Protein AF-A7S4G3-F1 (afdb_monomer)

Structure (mmCIF, N/CA/C/O backbone):
data_AF-A7S4G3-F1
#
_entry.id   AF-A7S4G3-F1
#
loop_
_atom_site.group_PDB
_atom_site.id
_atom_site.type_symbol
_atom_site.label_atom_id
_atom_site.label_alt_id
_atom_site.label_comp_id
_atom_site.label_asym_id
_atom_site.label_entity_id
_atom_site.label_seq_id
_atom_site.pdbx_PDB_ins_code
_atom_site.Cartn_x
_atom_site.Cartn_y
_atom_site.Cartn_z
_atom_site.occupancy
_atom_site.B_iso_or_equiv
_atom_site.auth_seq_id
_atom_site.auth_comp_id
_atom_site.auth_asym_id
_atom_site.auth_atom_id
_atom_site.pdbx_PDB_model_num
ATOM 1 N N . MET A 1 1 ? 9.347 -7.698 7.190 1.00 51.81 1 MET A N 1
ATOM 2 C CA . MET A 1 1 ? 9.574 -8.227 5.817 1.00 51.81 1 MET A CA 1
ATOM 3 C C . MET A 1 1 ? 10.212 -7.117 4.988 1.00 51.81 1 MET A C 1
ATOM 5 O O . MET A 1 1 ? 9.693 -6.012 5.041 1.00 51.81 1 MET A O 1
ATOM 9 N N . PHE A 1 2 ? 11.334 -7.362 4.300 1.00 53.75 2 PHE A N 1
ATOM 10 C CA . PHE A 1 2 ? 11.984 -6.363 3.435 1.00 53.75 2 PHE A CA 1
ATOM 11 C C . PHE A 1 2 ? 11.801 -6.784 1.977 1.00 53.75 2 PHE A C 1
ATOM 13 O O . PHE A 1 2 ? 12.308 -7.835 1.584 1.00 53.75 2 PHE A O 1
ATOM 20 N N . VAL A 1 3 ? 11.064 -5.993 1.199 1.00 59.41 3 VAL A N 1
ATOM 21 C CA . VAL A 1 3 ? 10.953 -6.161 -0.256 1.00 59.41 3 VAL A CA 1
ATOM 22 C C . VAL A 1 3 ? 11.689 -4.989 -0.897 1.00 59.41 3 VAL A C 1
ATOM 24 O O . VAL A 1 3 ? 11.323 -3.836 -0.680 1.00 59.41 3 VAL A O 1
ATOM 27 N N . THR A 1 4 ? 12.754 -5.281 -1.641 1.00 54.59 4 THR A N 1
ATOM 28 C CA . THR A 1 4 ? 13.543 -4.278 -2.369 1.00 54.59 4 THR A CA 1
ATOM 29 C C . THR A 1 4 ? 13.331 -4.464 -3.871 1.00 54.59 4 THR A C 1
ATOM 31 O O . THR A 1 4 ? 13.787 -5.473 -4.413 1.00 54.59 4 THR A O 1
ATOM 34 N N . GLY A 1 5 ? 12.679 -3.505 -4.530 1.00 61.19 5 GLY A N 1
ATOM 35 C CA . GLY A 1 5 ? 12.427 -3.483 -5.977 1.00 61.19 5 GLY A CA 1
ATOM 36 C C . GLY A 1 5 ? 10.950 -3.602 -6.369 1.00 61.19 5 GLY A C 1
ATOM 37 O O . GLY A 1 5 ? 10.086 -3.750 -5.504 1.00 61.19 5 GLY A O 1
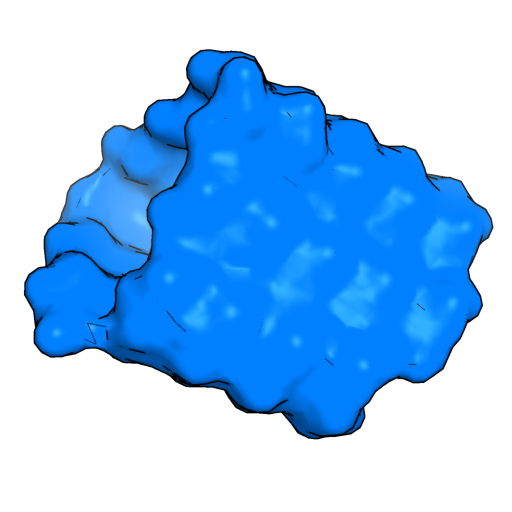ATOM 38 N N . GLU A 1 6 ? 10.700 -3.548 -7.686 1.00 73.50 6 GLU A N 1
ATOM 39 C CA . GLU A 1 6 ? 9.358 -3.523 -8.285 1.00 73.50 6 GLU A CA 1
ATOM 40 C C . GLU A 1 6 ? 8.482 -4.689 -7.802 1.00 73.50 6 GLU A C 1
ATOM 42 O O . GLU A 1 6 ? 8.817 -5.862 -8.001 1.00 73.50 6 GLU A O 1
ATOM 47 N N . CYS A 1 7 ? 7.351 -4.373 -7.170 1.00 76.12 7 CYS A N 1
ATOM 48 C CA . CYS A 1 7 ? 6.439 -5.358 -6.603 1.00 76.12 7 CYS A CA 1
ATOM 49 C C . CYS A 1 7 ? 5.017 -5.214 -7.172 1.00 76.12 7 CYS A C 1
ATOM 51 O O . 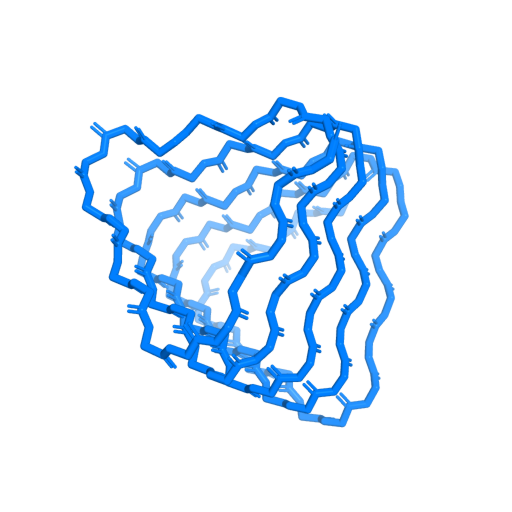CYS A 1 7 ? 4.503 -4.111 -7.333 1.00 76.12 7 CYS A O 1
ATOM 53 N N . SER A 1 8 ? 4.359 -6.334 -7.492 1.00 81.88 8 SER A N 1
ATOM 54 C CA . SER A 1 8 ? 2.955 -6.352 -7.933 1.00 81.88 8 SER A CA 1
ATOM 55 C C . SER A 1 8 ? 2.169 -7.432 -7.200 1.00 81.88 8 SER A C 1
ATOM 57 O O . SER A 1 8 ? 2.504 -8.614 -7.279 1.00 81.88 8 SER A O 1
ATOM 59 N N . LEU A 1 9 ? 1.115 -7.018 -6.499 1.00 79.25 9 LEU A N 1
ATOM 60 C CA . LEU A 1 9 ? 0.184 -7.882 -5.773 1.00 79.25 9 LEU A CA 1
ATOM 61 C C . LEU A 1 9 ? -1.217 -7.747 -6.387 1.00 79.25 9 LEU A C 1
ATOM 63 O O . LEU A 1 9 ? -1.710 -6.640 -6.611 1.00 79.25 9 LEU A O 1
ATOM 67 N N . THR A 1 10 ? -1.849 -8.886 -6.674 1.00 82.69 10 THR A N 1
ATOM 68 C CA . THR A 1 10 ? -3.199 -8.987 -7.254 1.00 82.69 10 THR A CA 1
ATOM 69 C C . THR A 1 10 ? -4.072 -9.880 -6.378 1.00 82.69 10 THR A C 1
ATOM 71 O O . THR A 1 10 ? -3.680 -11.004 -6.066 1.00 82.69 10 THR A O 1
ATOM 74 N N . GLY A 1 11 ? -5.263 -9.400 -6.020 1.00 84.12 11 GLY A N 1
ATOM 75 C CA . GLY A 1 11 ? -6.216 -10.119 -5.168 1.00 84.12 11 GLY A CA 1
ATOM 76 C C . GLY A 1 11 ? -6.178 -9.644 -3.716 1.00 84.12 11 GLY A C 1
ATOM 77 O O . GLY A 1 11 ? -5.892 -8.480 -3.457 1.00 84.12 11 GLY A O 1
ATOM 78 N N . GLU A 1 12 ? -6.494 -10.542 -2.785 1.00 84.88 12 GLU A N 1
ATOM 79 C CA . GLU A 1 12 ? -6.454 -10.268 -1.346 1.00 84.88 12 GLU A CA 1
ATOM 80 C C . GLU A 1 12 ? -5.023 -10.380 -0.806 1.00 84.88 12 GLU A C 1
ATOM 82 O O . GLU A 1 12 ? -4.341 -11.388 -1.016 1.00 84.88 12 GLU A O 1
ATOM 87 N N . CYS A 1 13 ? -4.560 -9.369 -0.072 1.00 80.19 13 CYS A N 1
ATOM 88 C CA . CYS A 1 13 ? -3.295 -9.446 0.656 1.00 80.19 13 CYS A CA 1
ATOM 89 C C . CYS A 1 13 ? -3.393 -8.861 2.069 1.00 80.19 13 CYS A C 1
ATOM 91 O O . CYS A 1 13 ? -4.131 -7.912 2.340 1.00 80.19 13 CYS A O 1
ATOM 93 N N . SER A 1 14 ? -2.624 -9.437 2.993 1.00 79.50 14 SER A N 1
ATOM 94 C CA . SER A 1 14 ? -2.540 -8.967 4.376 1.00 79.50 14 SER A CA 1
ATOM 95 C C . SER A 1 14 ? -1.090 -8.951 4.840 1.00 79.50 14 SER A C 1
ATOM 97 O O . SER A 1 14 ? -0.380 -9.950 4.727 1.00 79.50 14 SER A O 1
ATOM 99 N N . LEU A 1 15 ? -0.660 -7.804 5.357 1.00 73.94 15 LEU A N 1
ATOM 100 C CA . LEU A 1 15 ? 0.669 -7.563 5.909 1.00 73.94 15 LEU A CA 1
ATOM 101 C C . LEU A 1 15 ? 0.516 -7.174 7.387 1.00 73.94 15 LEU A C 1
ATOM 103 O O . LEU A 1 15 ? -0.215 -6.244 7.732 1.00 73.94 15 LEU A O 1
ATOM 107 N N . THR A 1 16 ? 1.192 -7.921 8.258 1.00 77.62 16 THR A N 1
ATOM 108 C CA . THR A 1 16 ? 1.166 -7.756 9.721 1.00 77.62 16 THR A CA 1
ATOM 109 C C . THR A 1 16 ? 2.582 -7.610 10.259 1.00 77.62 16 THR A C 1
ATOM 111 O O . THR A 1 16 ? 3.476 -8.349 9.828 1.00 77.62 16 THR A O 1
ATOM 114 N N . GLY A 1 17 ? 2.772 -6.728 11.238 1.00 74.62 17 GLY A N 1
ATOM 115 C CA . GLY A 1 17 ? 4.089 -6.420 11.791 1.00 74.62 17 GLY A CA 1
ATOM 116 C C . GLY A 1 17 ? 4.845 -5.380 10.970 1.00 74.62 17 GLY A C 1
ATOM 117 O O . GLY A 1 17 ? 4.334 -4.844 9.988 1.00 74.62 17 GLY A O 1
ATOM 118 N N . ASP A 1 18 ? 6.105 -5.139 11.340 1.00 79.00 18 ASP A N 1
ATOM 119 C CA . ASP A 1 18 ? 6.971 -4.184 10.645 1.00 79.00 18 ASP A CA 1
ATOM 120 C C . ASP A 1 18 ? 7.211 -4.587 9.173 1.00 79.00 18 ASP A C 1
ATOM 122 O O . ASP A 1 18 ? 7.954 -5.535 8.846 1.00 79.00 18 ASP A O 1
ATOM 126 N N . CYS A 1 19 ? 6.598 -3.832 8.261 1.00 75.19 19 CYS A N 1
ATOM 127 C CA . CYS A 1 19 ? 6.710 -4.024 6.818 1.00 75.19 19 CYS A CA 1
ATOM 128 C C . CYS A 1 19 ? 7.373 -2.817 6.153 1.00 75.19 19 CYS A C 1
ATOM 130 O O . CYS A 1 19 ? 6.984 -1.670 6.374 1.00 75.19 19 CYS A O 1
ATOM 132 N N . SER A 1 20 ? 8.373 -3.078 5.307 1.00 76.69 20 SER A N 1
ATOM 133 C CA . SER A 1 20 ? 9.027 -2.042 4.510 1.00 76.69 20 SER A CA 1
ATOM 134 C C . SER A 1 20 ? 9.073 -2.443 3.038 1.00 76.69 20 SER A C 1
ATOM 136 O O . SER A 1 20 ? 9.634 -3.486 2.686 1.00 76.69 20 SER A O 1
ATOM 138 N N . LEU A 1 21 ? 8.467 -1.603 2.199 1.00 75.94 21 LEU A N 1
ATOM 139 C CA . LEU 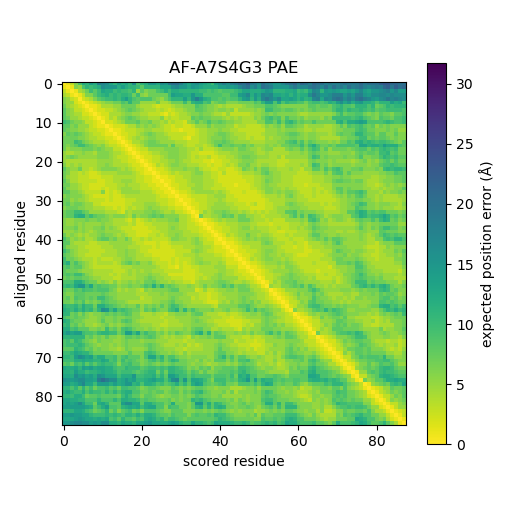A 1 21 ? 8.462 -1.707 0.741 1.00 75.94 21 LEU A CA 1
ATOM 140 C C . LEU A 1 21 ? 9.294 -0.553 0.183 1.00 75.94 21 LEU A C 1
ATOM 142 O O . LEU A 1 21 ? 9.062 0.609 0.527 1.00 75.94 21 LEU A O 1
ATOM 146 N N . THR A 1 22 ? 10.304 -0.883 -0.622 1.00 80.56 22 THR A N 1
ATOM 147 C CA . THR A 1 22 ? 11.220 0.097 -1.219 1.00 80.56 22 THR A CA 1
ATOM 148 C C . THR A 1 22 ? 11.272 -0.082 -2.733 1.00 80.56 22 THR A C 1
ATOM 150 O O . THR A 1 22 ? 11.600 -1.174 -3.199 1.00 80.56 22 THR A O 1
ATOM 153 N N . GLY A 1 23 ? 11.018 0.988 -3.485 1.00 78.56 23 GLY A N 1
ATOM 154 C CA . GLY A 1 23 ? 10.889 0.969 -4.945 1.00 78.56 23 GLY A CA 1
ATOM 155 C C . GLY A 1 23 ? 9.429 1.046 -5.391 1.00 78.56 23 GLY A C 1
ATOM 156 O O . GLY A 1 23 ? 8.558 1.381 -4.587 1.00 78.56 23 GLY A O 1
ATOM 157 N N . ASP A 1 24 ? 9.178 0.736 -6.661 1.00 83.12 24 ASP A N 1
ATOM 158 C CA . ASP A 1 24 ? 7.846 0.897 -7.244 1.00 83.12 24 ASP A CA 1
ATOM 159 C C . ASP A 1 24 ? 6.935 -0.273 -6.862 1.00 83.12 24 ASP A C 1
ATOM 161 O O . ASP A 1 24 ? 7.280 -1.442 -7.037 1.00 83.12 24 ASP A O 1
ATOM 165 N N . CYS A 1 25 ? 5.756 0.011 -6.320 1.00 79.44 25 CYS A N 1
ATOM 166 C CA . CYS A 1 25 ? 4.844 -1.030 -5.859 1.00 79.44 25 CYS A CA 1
ATOM 167 C C . CYS A 1 25 ? 3.410 -0.781 -6.309 1.00 79.44 25 CYS A C 1
ATOM 169 O O . CYS A 1 25 ? 2.852 0.299 -6.119 1.00 79.44 25 CYS A O 1
ATOM 171 N N . LEU A 1 26 ? 2.790 -1.826 -6.857 1.00 83.31 26 LEU A N 1
ATOM 172 C CA . LEU A 1 26 ? 1.397 -1.832 -7.281 1.00 83.31 26 LEU A CA 1
ATOM 173 C C . LEU A 1 26 ? 0.609 -2.885 -6.491 1.00 83.31 2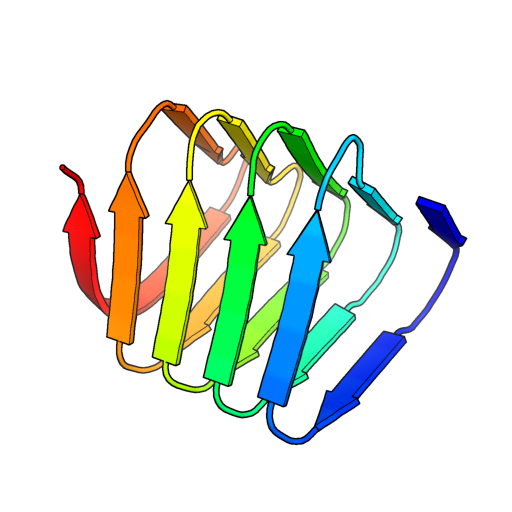6 LEU A C 1
ATOM 175 O O . LEU A 1 26 ? 0.889 -4.083 -6.567 1.00 83.31 26 LEU A O 1
ATOM 179 N N . LEU A 1 27 ? -0.411 -2.440 -5.763 1.00 80.12 27 LEU A N 1
ATOM 180 C CA . LEU A 1 27 ? -1.399 -3.297 -5.113 1.00 80.12 27 LEU A CA 1
ATOM 181 C C . LEU A 1 27 ? -2.753 -3.127 -5.796 1.00 80.12 27 LEU A C 1
ATOM 183 O O . LEU A 1 27 ? -3.244 -2.012 -5.966 1.00 80.12 27 LEU A O 1
ATOM 187 N N . THR A 1 28 ? -3.361 -4.245 -6.185 1.00 85.00 2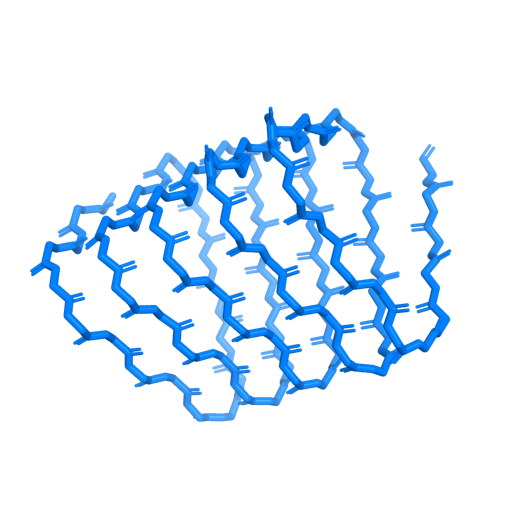8 THR A N 1
ATOM 188 C CA . THR A 1 28 ? -4.672 -4.268 -6.840 1.00 85.00 28 THR A CA 1
ATOM 189 C C . THR A 1 28 ? -5.590 -5.287 -6.176 1.00 85.00 28 THR A C 1
ATOM 191 O O . THR A 1 28 ? -5.232 -6.459 -6.064 1.00 85.00 28 THR A O 1
ATOM 194 N N . GLY A 1 29 ? -6.785 -4.855 -5.777 1.00 83.12 29 GLY A N 1
ATOM 195 C CA . GLY A 1 29 ? -7.743 -5.681 -5.038 1.00 83.12 29 GLY A CA 1
ATOM 196 C C . GLY A 1 29 ? -7.914 -5.220 -3.595 1.00 83.12 29 GLY A C 1
ATOM 197 O O . GLY A 1 29 ? -7.816 -4.027 -3.316 1.00 83.12 29 GLY A O 1
ATOM 198 N N . GLU A 1 30 ? -8.205 -6.164 -2.706 1.00 85.69 30 GLU A N 1
ATOM 199 C CA . GLU A 1 30 ? -8.384 -5.912 -1.277 1.00 85.69 30 GLU A CA 1
ATOM 200 C C . GLU A 1 30 ? -7.041 -6.051 -0.553 1.00 85.69 30 GLU A C 1
ATOM 202 O O . GLU A 1 30 ? -6.346 -7.064 -0.668 1.00 85.69 30 GLU A O 1
ATOM 207 N N . CYS A 1 31 ? -6.637 -5.036 0.204 1.00 80.50 31 CYS A N 1
ATOM 208 C CA . CYS A 1 31 ? -5.385 -5.087 0.952 1.00 80.50 31 CYS A CA 1
ATOM 209 C C . CYS A 1 31 ? -5.523 -4.542 2.370 1.00 80.50 31 CYS A C 1
ATOM 211 O O . CYS A 1 31 ? -6.214 -3.559 2.621 1.00 80.50 31 CYS A O 1
ATOM 213 N N . SER A 1 32 ? -4.854 -5.200 3.314 1.00 81.81 32 SER A N 1
ATOM 214 C CA . SER A 1 32 ? -4.830 -4.795 4.720 1.00 81.81 32 SER A CA 1
ATOM 215 C C . SER A 1 32 ? -3.398 -4.728 5.243 1.00 81.81 32 SER A C 1
ATOM 217 O O . SER A 1 32 ? -2.642 -5.696 5.149 1.00 81.81 32 SER A O 1
ATOM 219 N N . LEU A 1 33 ? -3.033 -3.577 5.798 1.00 78.12 33 LEU A N 1
ATOM 220 C CA . LEU A 1 33 ? -1.742 -3.278 6.412 1.00 78.12 33 LEU A CA 1
ATOM 221 C C . LEU A 1 33 ? -1.990 -2.937 7.886 1.00 78.12 33 LEU A C 1
ATOM 223 O O . LEU A 1 33 ? -2.767 -2.033 8.201 1.00 78.12 33 LEU A O 1
ATOM 227 N N . THR A 1 34 ? -1.346 -3.678 8.785 1.00 76.88 34 THR A N 1
ATOM 228 C CA . THR A 1 34 ? -1.590 -3.601 10.235 1.00 76.88 34 THR A CA 1
ATOM 229 C C . THR A 1 34 ? -0.282 -3.357 10.977 1.00 76.88 34 THR A C 1
ATOM 231 O O . THR A 1 34 ? 0.702 -4.040 10.693 1.00 76.88 34 THR A O 1
ATOM 234 N N . GLU A 1 35 ? -0.307 -2.445 11.950 1.00 80.12 35 GLU A N 1
ATOM 235 C CA . GLU A 1 35 ? 0.832 -1.973 12.753 1.00 80.12 35 GLU A CA 1
ATOM 236 C C . GLU A 1 35 ? 1.702 -0.934 12.025 1.00 80.12 35 GLU A C 1
ATOM 238 O O . GLU A 1 35 ? 1.240 0.160 11.706 1.00 80.12 35 GLU A O 1
ATOM 243 N N . LYS A 1 36 ? 2.977 -1.239 11.769 1.00 78.75 36 LYS A N 1
ATOM 244 C CA . LYS A 1 36 ? 3.947 -0.286 11.220 1.00 78.75 36 LYS A CA 1
ATOM 245 C C . LYS A 1 36 ? 4.302 -0.646 9.789 1.00 78.75 36 LYS A C 1
ATOM 247 O O . LYS A 1 36 ? 4.975 -1.643 9.521 1.00 78.75 36 LYS A O 1
ATOM 252 N N . CYS A 1 37 ? 3.899 0.209 8.859 1.00 76.44 37 CYS A N 1
ATOM 253 C CA . CYS A 1 37 ? 4.214 0.056 7.446 1.00 76.44 37 CYS A CA 1
ATOM 254 C C . CYS A 1 37 ? 4.955 1.285 6.916 1.00 76.44 37 CYS A C 1
ATOM 256 O O . CYS A 1 37 ? 4.582 2.430 7.155 1.00 76.44 37 CYS A O 1
ATOM 258 N N . SER A 1 38 ? 6.041 1.055 6.184 1.00 77.31 38 SER A N 1
ATOM 259 C CA . SER A 1 38 ? 6.787 2.112 5.500 1.00 77.31 38 SER A CA 1
ATOM 260 C C . SER A 1 38 ? 6.886 1.800 4.017 1.00 77.31 38 SER A C 1
ATOM 262 O O . SER A 1 38 ? 7.514 0.816 3.623 1.00 77.31 38 SER A O 1
ATOM 264 N N . LEU A 1 39 ? 6.292 2.663 3.201 1.00 76.50 39 LEU A N 1
ATOM 265 C CA . LEU A 1 39 ? 6.376 2.629 1.750 1.00 76.50 39 LEU A CA 1
ATOM 266 C C . LEU A 1 39 ? 7.276 3.780 1.277 1.00 76.50 39 LEU A C 1
ATOM 268 O O . LEU A 1 39 ? 7.080 4.953 1.614 1.00 76.50 39 LEU A O 1
ATOM 272 N N . THR A 1 40 ? 8.323 3.433 0.536 1.00 77.94 40 THR A N 1
ATOM 273 C CA . THR A 1 40 ? 9.337 4.373 0.043 1.00 77.94 40 THR A CA 1
ATOM 274 C C . THR A 1 40 ? 9.525 4.171 -1.457 1.00 77.94 40 THR A C 1
ATOM 276 O O . THR A 1 40 ? 10.031 3.128 -1.858 1.00 77.94 40 THR A O 1
ATOM 279 N N . GLY A 1 41 ? 9.154 5.163 -2.266 1.00 76.25 41 GLY A N 1
ATOM 280 C CA . GLY A 1 41 ? 9.130 5.075 -3.733 1.00 76.25 41 GLY A CA 1
ATOM 281 C C . GLY A 1 41 ? 7.732 5.349 -4.289 1.00 76.25 41 GLY A C 1
ATOM 282 O O . GLY A 1 41 ? 6.868 5.838 -3.551 1.00 76.25 41 GLY A O 1
ATOM 283 N N . GLU A 1 42 ? 7.510 5.036 -5.566 1.00 81.69 42 GLU A N 1
ATOM 284 C CA . GLU A 1 42 ? 6.213 5.200 -6.227 1.00 81.69 42 GLU A CA 1
ATOM 285 C C . GLU A 1 42 ? 5.268 4.048 -5.857 1.00 81.69 42 GLU A C 1
ATOM 287 O O . GLU A 1 42 ? 5.530 2.873 -6.105 1.00 81.69 42 GLU A O 1
ATOM 292 N N . CYS A 1 43 ? 4.139 4.369 -5.236 1.00 78.19 43 CYS A N 1
ATOM 293 C CA . CYS A 1 43 ? 3.196 3.379 -4.728 1.00 78.19 43 CYS A CA 1
ATOM 294 C C . CYS A 1 43 ? 1.815 3.616 -5.336 1.00 78.19 43 CYS A C 1
ATOM 296 O O . CYS A 1 43 ? 1.256 4.703 -5.216 1.00 78.19 43 CYS A O 1
ATOM 298 N N . SER A 1 44 ? 1.217 2.596 -5.940 1.00 80.31 44 SER A N 1
ATOM 299 C CA . SER A 1 44 ? -0.155 2.651 -6.444 1.00 80.31 44 SER A CA 1
ATOM 300 C C . SER A 1 44 ? -1.005 1.570 -5.787 1.00 80.31 44 SER A C 1
ATOM 302 O O . SER A 1 44 ? -0.703 0.385 -5.879 1.00 80.31 44 SER A O 1
ATOM 304 N N . LEU A 1 45 ? -2.088 1.974 -5.133 1.00 78.44 45 LEU A N 1
ATOM 305 C CA . LEU A 1 45 ? -3.095 1.099 -4.544 1.00 78.44 45 LEU A CA 1
ATOM 306 C C . LEU A 1 45 ? -4.420 1.311 -5.279 1.00 78.44 45 LEU A C 1
ATOM 308 O O . LEU A 1 45 ? -4.946 2.422 -5.330 1.00 78.44 45 LEU A O 1
ATOM 312 N N . THR A 1 46 ? -4.955 0.250 -5.876 1.00 82.69 46 THR A N 1
ATOM 313 C CA . THR A 1 46 ? -6.220 0.280 -6.621 1.00 82.69 46 THR A CA 1
ATOM 314 C C . THR A 1 46 ? -7.175 -0.768 -6.069 1.00 82.69 46 THR A C 1
ATOM 316 O O . THR A 1 46 ? -6.953 -1.964 -6.250 1.00 82.69 46 THR A O 1
ATOM 319 N N . GLY A 1 47 ? -8.271 -0.337 -5.451 1.00 81.00 47 GLY A N 1
ATOM 320 C CA . GLY A 1 47 ? -9.224 -1.235 -4.801 1.00 81.00 47 GLY A CA 1
ATOM 321 C C . GLY A 1 47 ? -9.555 -0.785 -3.388 1.00 81.00 47 GLY A C 1
ATOM 322 O O . GLY A 1 47 ? -9.476 0.405 -3.087 1.00 81.00 47 GLY A O 1
ATOM 323 N N . GLU A 1 48 ? -9.958 -1.738 -2.557 1.00 83.19 48 GLU A N 1
ATOM 324 C CA . GLU A 1 48 ? -10.247 -1.498 -1.147 1.00 83.19 48 GLU A CA 1
ATOM 325 C C . GLU A 1 48 ? -8.963 -1.698 -0.342 1.00 83.19 48 GLU A C 1
ATOM 327 O O . GLU A 1 48 ? -8.299 -2.734 -0.429 1.00 83.19 48 GLU A O 1
ATOM 332 N N . CYS A 1 49 ? -8.577 -0.696 0.438 1.00 78.06 49 CYS A N 1
ATOM 333 C CA . CYS A 1 49 ? -7.388 -0.780 1.272 1.00 78.06 49 CYS A CA 1
ATOM 334 C C . CYS A 1 49 ? -7.659 -0.304 2.695 1.00 78.06 49 CYS A C 1
ATOM 336 O O . CYS A 1 49 ? -8.319 0.709 2.921 1.00 78.06 49 CYS A O 1
ATOM 338 N N . SER A 1 50 ? -7.135 -1.049 3.663 1.00 79.81 50 SER A N 1
ATOM 339 C CA . SER A 1 50 ? -7.214 -0.720 5.084 1.00 79.81 50 SER A CA 1
ATOM 340 C C . SER A 1 50 ? -5.813 -0.616 5.673 1.00 79.81 50 SER A C 1
ATOM 342 O O . SER A 1 50 ? -5.003 -1.533 5.553 1.00 79.81 50 SER A O 1
ATOM 344 N N . LEU A 1 51 ? -5.527 0.513 6.309 1.00 76.69 51 LEU A N 1
ATOM 345 C CA . LEU A 1 51 ? -4.256 0.839 6.948 1.00 76.69 51 LEU A CA 1
ATOM 346 C C . LEU A 1 51 ? -4.524 1.146 8.421 1.00 76.69 51 LEU A C 1
ATOM 348 O O . LEU A 1 51 ? -5.339 2.017 8.725 1.00 76.69 51 LEU A O 1
ATOM 352 N N . THR A 1 52 ? -3.853 0.432 9.326 1.00 75.69 52 THR A N 1
ATOM 353 C CA . THR A 1 52 ? -4.100 0.514 10.776 1.00 75.69 52 THR A CA 1
ATOM 354 C C . THR A 1 52 ? -2.804 0.788 11.545 1.00 75.69 52 THR A C 1
ATOM 356 O O . THR A 1 52 ? -1.831 0.072 11.337 1.00 75.69 52 THR A O 1
ATOM 359 N N . GLU A 1 53 ? -2.841 1.753 12.470 1.00 77.69 53 GLU A N 1
ATOM 360 C CA . GLU A 1 53 ? -1.772 2.282 13.341 1.00 77.69 53 GLU A CA 1
ATOM 361 C C . GLU A 1 53 ? -0.821 3.317 12.728 1.00 77.69 53 GLU A C 1
ATOM 363 O O . GLU A 1 53 ? -1.038 4.509 12.930 1.00 77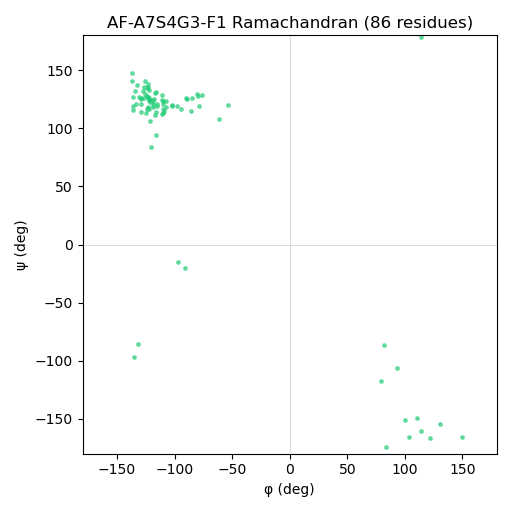.69 53 GLU A O 1
ATOM 368 N N . GLU A 1 54 ? 0.254 2.907 12.052 1.00 73.81 54 GLU A N 1
ATOM 369 C CA . GLU A 1 54 ? 1.300 3.822 11.581 1.00 73.81 54 GLU A CA 1
ATOM 370 C C . GLU A 1 54 ? 1.720 3.490 10.146 1.00 73.81 54 GLU A C 1
ATOM 372 O O . GLU A 1 54 ? 2.332 2.454 9.868 1.00 73.81 54 GLU A O 1
ATOM 377 N N . CYS A 1 55 ? 1.465 4.419 9.222 1.00 71.31 55 CYS A N 1
ATOM 378 C CA . CYS A 1 55 ? 1.947 4.322 7.851 1.00 71.31 55 CYS A CA 1
ATOM 379 C C . CYS A 1 55 ? 2.771 5.548 7.452 1.00 71.31 55 CYS A C 1
ATOM 381 O O . CYS A 1 55 ? 2.338 6.696 7.561 1.00 71.31 55 CYS A O 1
ATOM 383 N N . SER A 1 56 ? 3.971 5.301 6.933 1.00 72.69 56 SER A N 1
ATOM 384 C CA . SER A 1 56 ? 4.829 6.334 6.347 1.00 72.69 56 SER A CA 1
ATOM 385 C C . SER A 1 56 ? 4.925 6.150 4.837 1.00 72.69 56 SER A C 1
ATOM 387 O O . SER A 1 56 ? 5.333 5.087 4.372 1.00 72.69 56 SER A O 1
ATOM 389 N N . LEU A 1 57 ? 4.574 7.194 4.079 1.00 73.19 57 LEU A N 1
ATOM 390 C CA . LEU A 1 57 ? 4.631 7.225 2.612 1.00 73.19 57 LEU A CA 1
ATOM 391 C C . LEU A 1 57 ? 5.634 8.304 2.189 1.00 73.19 57 LEU A C 1
ATOM 393 O O . LEU A 1 57 ? 5.426 9.495 2.434 1.00 73.19 57 LEU A O 1
ATOM 397 N N . THR A 1 58 ? 6.767 7.893 1.618 1.00 65.56 58 THR A N 1
ATOM 398 C CA . THR A 1 58 ? 7.951 8.771 1.550 1.00 65.56 58 THR A CA 1
ATOM 399 C C . THR A 1 58 ? 8.114 9.519 0.221 1.00 65.56 58 THR A C 1
ATOM 401 O O . THR A 1 58 ? 8.839 10.510 0.196 1.00 65.56 58 THR A O 1
ATOM 404 N N . GLU A 1 59 ? 7.418 9.133 -0.852 1.00 73.75 59 GLU A N 1
ATOM 405 C CA . GLU A 1 59 ? 7.497 9.823 -2.152 1.00 73.75 59 GLU A CA 1
ATOM 406 C C . GLU A 1 59 ? 6.124 10.049 -2.793 1.00 73.75 59 GLU A C 1
ATOM 408 O O . GLU A 1 59 ? 5.458 11.027 -2.451 1.00 73.75 59 GLU A O 1
ATOM 413 N N . GLU A 1 60 ? 5.704 9.174 -3.700 1.00 73.00 60 GLU A N 1
ATOM 414 C CA . GLU A 1 60 ? 4.462 9.330 -4.449 1.00 73.00 60 GLU A CA 1
ATOM 415 C C . GLU A 1 60 ? 3.530 8.170 -4.132 1.00 73.00 60 GLU A C 1
ATOM 417 O O . GLU A 1 60 ? 3.900 7.003 -4.257 1.00 73.00 60 GLU A O 1
ATOM 422 N N . CYS A 1 61 ? 2.314 8.486 -3.697 1.00 72.88 61 CYS A N 1
ATOM 423 C CA . CYS A 1 61 ? 1.264 7.497 -3.511 1.00 72.88 61 CYS A CA 1
ATOM 424 C C . CYS A 1 61 ? 0.019 7.852 -4.306 1.00 72.88 61 CYS A C 1
ATOM 426 O O . CYS A 1 61 ? -0.453 8.983 -4.271 1.00 72.88 61 CYS A O 1
ATOM 428 N N . SER A 1 62 ? -0.546 6.867 -4.994 1.00 75.75 62 SER A N 1
ATOM 429 C CA . SER A 1 62 ? -1.850 6.968 -5.640 1.00 75.75 62 SER A CA 1
ATOM 430 C C . SER A 1 62 ? -2.790 5.933 -5.041 1.00 75.75 62 SER A C 1
ATOM 432 O O . SER A 1 62 ? -2.541 4.735 -5.135 1.00 75.75 62 SER A O 1
ATOM 434 N N . LEU A 1 63 ? -3.874 6.391 -4.425 1.00 75.19 63 LEU A N 1
ATOM 435 C CA . LEU A 1 63 ? -4.941 5.562 -3.870 1.00 75.19 63 LEU A CA 1
ATOM 436 C C . LEU A 1 63 ? -6.186 5.745 -4.735 1.00 75.19 63 LEU A C 1
ATOM 438 O O . LEU A 1 63 ? -6.675 6.864 -4.900 1.00 75.19 63 LEU A O 1
ATOM 442 N N . THR A 1 64 ? -6.693 4.655 -5.302 1.00 73.75 64 THR A N 1
ATOM 443 C CA . THR A 1 64 ? -7.851 4.671 -6.202 1.00 73.75 64 THR A CA 1
ATOM 444 C C . THR A 1 64 ? -8.949 3.773 -5.647 1.00 73.75 64 THR A C 1
ATOM 446 O O . THR A 1 64 ? -8.718 2.573 -5.496 1.00 73.75 64 THR A O 1
ATOM 449 N N . ARG A 1 65 ? -10.151 4.339 -5.454 1.00 79.75 65 ARG A N 1
ATOM 450 C CA . ARG A 1 65 ? -11.376 3.754 -4.861 1.00 79.75 65 ARG A CA 1
ATOM 451 C C . ARG A 1 65 ? -11.566 3.979 -3.368 1.00 79.75 65 ARG A C 1
ATOM 453 O O . ARG A 1 65 ? -11.983 5.069 -3.009 1.00 79.75 65 ARG A O 1
ATOM 460 N N . GLU A 1 66 ? -11.377 2.975 -2.529 1.00 79.00 66 GLU A N 1
ATOM 461 C CA . GLU A 1 66 ? -11.828 3.027 -1.141 1.00 79.00 66 GLU A CA 1
ATOM 462 C C . GLU A 1 66 ? -10.637 2.784 -0.225 1.00 79.00 66 GLU A C 1
ATOM 464 O O . GLU A 1 66 ? -9.985 1.740 -0.282 1.00 79.00 66 GLU A O 1
ATOM 469 N N . CYS A 1 67 ? -10.321 3.779 0.601 1.00 73.88 67 CYS A N 1
ATOM 470 C CA . CYS A 1 67 ? -9.297 3.652 1.624 1.00 73.88 67 CYS A CA 1
ATOM 471 C C . CYS A 1 67 ? -9.836 3.947 3.018 1.00 73.88 67 CYS A C 1
ATOM 473 O O . CYS A 1 67 ? -10.556 4.915 3.245 1.00 73.88 67 CYS A O 1
ATOM 475 N N . SER A 1 68 ? -9.466 3.105 3.975 1.00 76.38 68 SER A N 1
ATOM 476 C CA . SER A 1 68 ? -9.689 3.349 5.396 1.00 76.38 68 SER A CA 1
ATOM 477 C C . SER A 1 68 ? -8.338 3.468 6.081 1.00 76.38 68 SER A C 1
ATOM 479 O O . SER A 1 68 ? -7.560 2.516 6.123 1.00 76.38 68 SER A O 1
ATOM 481 N N . LEU A 1 69 ? -8.045 4.659 6.588 1.00 72.44 69 LEU A N 1
ATOM 482 C CA . LEU A 1 69 ? -6.844 4.960 7.355 1.00 72.44 69 LEU A CA 1
ATOM 483 C C . LEU A 1 69 ? -7.266 5.123 8.811 1.00 72.44 69 LEU A C 1
ATOM 485 O O . LEU A 1 69 ? -8.058 6.006 9.134 1.00 72.44 69 LEU A O 1
ATOM 489 N N . THR A 1 70 ? -6.739 4.267 9.679 1.00 70.25 70 THR A N 1
ATOM 490 C CA . THR A 1 70 ? -6.989 4.324 11.119 1.00 70.25 70 THR A CA 1
ATOM 491 C C . THR A 1 70 ? -5.652 4.486 11.824 1.00 70.25 70 THR A C 1
ATOM 493 O O . THR A 1 70 ? -4.870 3.540 11.856 1.00 70.25 70 THR A O 1
ATOM 496 N N . GLY A 1 71 ? -5.356 5.674 12.349 1.00 67.19 71 GLY A N 1
ATOM 497 C CA . GLY A 1 71 ? -4.051 5.995 12.945 1.00 67.19 71 GLY A CA 1
ATOM 498 C C . GLY A 1 71 ? -3.244 7.061 12.193 1.00 67.19 71 GLY A C 1
ATOM 499 O O . GLY A 1 71 ? -3.786 7.873 11.443 1.00 67.19 71 GLY A O 1
ATOM 500 N N . GLU A 1 72 ? -1.934 7.107 12.434 1.00 66.31 72 GLU A N 1
ATOM 501 C CA . GLU A 1 72 ? -1.053 8.140 11.893 1.00 66.31 72 GLU A CA 1
ATOM 502 C C . GLU A 1 72 ? -0.563 7.775 10.487 1.00 66.31 72 GLU A C 1
ATOM 504 O O . GLU A 1 72 ? 0.206 6.834 10.285 1.00 66.31 72 GLU A O 1
ATOM 509 N N . CYS A 1 73 ? -0.976 8.568 9.496 1.00 65.75 73 CYS A N 1
ATOM 510 C CA . CYS A 1 73 ? -0.457 8.492 8.136 1.00 65.75 73 CYS A CA 1
ATOM 511 C C . CYS A 1 73 ? 0.273 9.786 7.780 1.00 65.75 73 CYS A C 1
ATOM 513 O O . CYS A 1 73 ? -0.323 10.862 7.765 1.00 65.75 73 CYS A O 1
ATOM 515 N N . SER A 1 74 ? 1.566 9.680 7.470 1.00 66.31 74 SER A N 1
ATOM 516 C CA . SER A 1 74 ? 2.406 10.827 7.108 1.00 66.31 74 SER A CA 1
ATOM 517 C C . SER A 1 74 ? 2.911 10.711 5.664 1.00 66.31 74 SER A C 1
ATOM 519 O O . SER A 1 74 ? 3.946 10.073 5.437 1.00 66.31 74 SER A O 1
ATOM 521 N N . PRO A 1 75 ? 2.225 11.320 4.676 1.00 67.00 75 PRO A N 1
ATOM 522 C CA . PRO A 1 75 ? 2.778 11.497 3.338 1.00 67.00 75 PRO A CA 1
ATOM 523 C C . PRO A 1 75 ? 3.809 12.638 3.342 1.00 67.00 75 PRO A C 1
ATOM 525 O O . PRO A 1 75 ? 3.533 13.739 3.818 1.00 67.00 75 PRO A O 1
ATOM 528 N N . LYS A 1 76 ? 5.016 12.391 2.822 1.00 61.91 76 LYS A N 1
ATOM 529 C CA . LYS A 1 76 ? 6.112 13.385 2.806 1.00 61.91 76 LYS A CA 1
ATOM 530 C C . LYS A 1 76 ? 6.170 14.268 1.561 1.00 61.91 76 LYS A C 1
ATOM 532 O O . LYS A 1 76 ? 6.811 15.318 1.612 1.00 61.91 76 LYS A O 1
ATOM 537 N N . ARG A 1 77 ? 5.562 13.844 0.454 1.00 64.88 77 ARG A N 1
ATOM 538 C CA . ARG A 1 77 ? 5.583 14.569 -0.823 1.00 64.88 77 ARG A CA 1
ATOM 539 C C . ARG A 1 77 ? 4.187 14.688 -1.411 1.00 64.88 77 ARG A C 1
ATOM 541 O O . ARG A 1 77 ? 3.531 15.695 -1.168 1.00 64.88 77 ARG A O 1
ATOM 548 N N . GLU A 1 78 ? 3.734 13.678 -2.147 1.00 66.38 78 GLU A N 1
ATOM 549 C CA . GLU A 1 78 ? 2.516 13.764 -2.949 1.00 66.38 78 GLU A CA 1
ATOM 550 C C . GLU A 1 78 ? 1.694 12.491 -2.764 1.00 66.38 78 GLU A C 1
ATOM 552 O O . GLU A 1 78 ? 2.156 11.386 -3.037 1.00 66.38 78 GLU A O 1
ATOM 557 N N . CYS A 1 79 ? 0.470 12.645 -2.257 1.00 64.06 79 CYS A N 1
ATOM 558 C CA . CYS A 1 79 ? -0.493 11.554 -2.223 1.00 64.06 79 CYS A CA 1
ATOM 559 C C . CYS A 1 79 ? -1.748 11.973 -2.972 1.00 64.06 79 CYS A C 1
ATOM 561 O O . CYS A 1 79 ? -2.428 12.924 -2.577 1.00 64.06 79 CYS A O 1
ATOM 563 N N . LEU A 1 80 ? -2.042 11.270 -4.058 1.00 69.88 80 LEU A N 1
ATOM 564 C CA . LEU A 1 80 ? -3.253 11.451 -4.831 1.00 69.88 80 LEU A CA 1
ATOM 565 C C . LEU A 1 80 ? -4.297 10.447 -4.344 1.00 69.88 80 LEU A C 1
ATOM 567 O O . LEU A 1 80 ? -4.123 9.237 -4.474 1.00 69.88 80 LEU A O 1
ATOM 571 N N . LEU A 1 81 ? -5.400 10.948 -3.797 1.00 69.62 81 LEU A N 1
ATOM 572 C CA . LEU A 1 81 ? -6.573 10.136 -3.492 1.00 69.62 81 LEU A CA 1
ATOM 573 C C . LEU A 1 81 ? -7.633 10.370 -4.565 1.00 69.62 81 LEU A C 1
ATOM 575 O O . LEU A 1 81 ? -8.119 11.485 -4.746 1.00 69.62 81 LEU A O 1
ATOM 579 N N . THR A 1 82 ? -8.010 9.303 -5.257 1.00 67.44 82 THR A N 1
ATOM 580 C CA . THR A 1 82 ? -9.102 9.288 -6.232 1.00 67.44 82 THR A CA 1
ATOM 581 C C . THR A 1 82 ? -10.149 8.276 -5.790 1.00 67.44 82 THR A C 1
ATOM 583 O O . THR A 1 82 ? -10.156 7.119 -6.205 1.00 67.44 82 THR A O 1
ATOM 586 N N . GLY A 1 83 ? -11.031 8.720 -4.897 1.00 68.00 83 GLY A N 1
ATOM 587 C CA . GLY A 1 83 ? -12.103 7.905 -4.339 1.00 68.00 83 GLY A CA 1
ATOM 588 C C . GLY A 1 83 ? -12.474 8.321 -2.917 1.00 68.00 83 GLY A C 1
ATOM 589 O O . GLY A 1 83 ? -12.128 9.422 -2.483 1.00 68.00 83 GLY A O 1
ATOM 590 N N . GLU A 1 84 ? -13.211 7.470 -2.214 1.00 70.06 84 GLU A N 1
ATOM 591 C CA . GLU A 1 84 ? -13.621 7.719 -0.837 1.00 70.06 84 GLU A CA 1
ATOM 592 C C . GLU A 1 84 ? -12.507 7.284 0.110 1.00 70.06 84 GLU A C 1
ATOM 594 O O . GLU A 1 84 ? -12.033 6.150 0.063 1.00 70.06 84 GLU A O 1
ATOM 599 N N . CYS A 1 85 ? -12.075 8.198 0.977 1.00 64.50 85 CYS A N 1
ATOM 600 C CA . CYS A 1 85 ? -11.152 7.847 2.038 1.00 64.50 85 CYS A CA 1
ATOM 601 C C . CYS A 1 85 ? -11.664 8.328 3.376 1.00 64.50 85 CYS A C 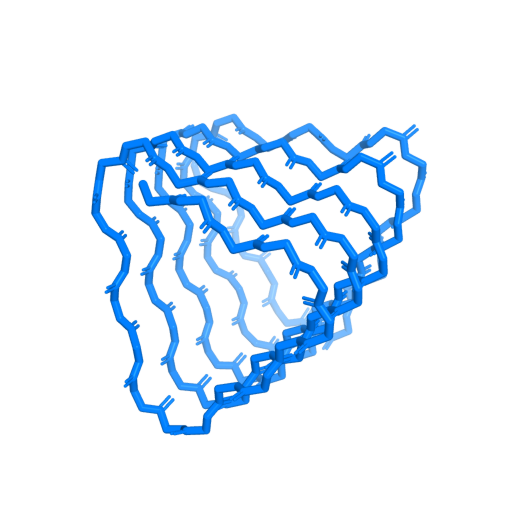1
ATOM 603 O O . CYS A 1 85 ? -11.959 9.513 3.552 1.00 64.50 85 CYS A O 1
ATOM 605 N N . SER A 1 86 ? -11.749 7.394 4.310 1.00 67.56 86 SER A N 1
ATOM 606 C CA . SER A 1 86 ? -12.110 7.677 5.688 1.00 67.56 86 SER A CA 1
ATOM 607 C C . SER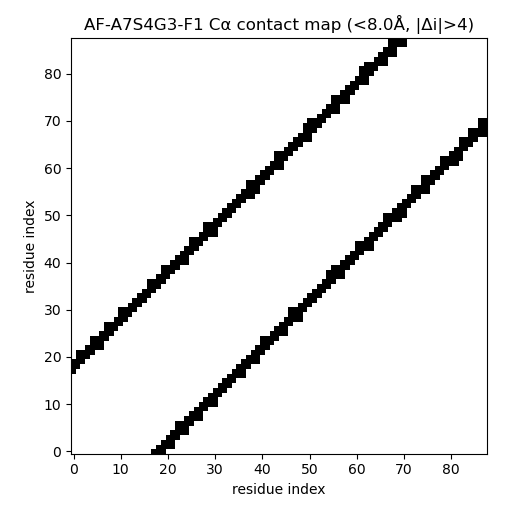 A 1 86 ? -10.841 7.671 6.523 1.00 67.56 86 SER A C 1
ATOM 609 O O . SER A 1 86 ? -10.137 6.664 6.583 1.00 67.56 86 SER A O 1
ATOM 611 N N . LEU A 1 87 ? -10.542 8.815 7.136 1.00 66.00 87 LEU A N 1
ATOM 612 C CA . LEU A 1 87 ? -9.539 8.916 8.188 1.00 66.00 87 LEU A CA 1
ATOM 613 C C . LEU A 1 87 ? -10.281 8.883 9.525 1.00 66.00 87 LEU A C 1
ATOM 615 O O . LEU A 1 87 ? -11.116 9.756 9.780 1.00 66.00 87 LEU A O 1
ATOM 619 N N . THR A 1 88 ? -9.988 7.878 10.343 1.00 62.88 88 THR A N 1
ATOM 620 C CA . THR A 1 88 ? -10.598 7.663 11.667 1.00 62.88 88 THR A CA 1
ATOM 621 C C . THR A 1 88 ? -9.529 7.592 12.741 1.00 62.88 88 THR A C 1
ATOM 623 O O . THR A 1 88 ? -9.781 8.161 13.824 1.00 62.88 88 THR A O 1
#

pLDDT: mean 74.29, std 7.34, range [51.81, 85.69]

Nearest PDB structures (foldseek):
  8x0z-assembly1_A  TM=3.969E-01  e=1.250E+00  Flavobacterium frigoris PS1
  8x1l-assembly1_A  TM=3.680E-01  e=1.818E+00  Flavobacterium frigoris PS1
  3jx8-assembly2_D  TM=2.400E-01  e=3.590E-01  Parabacteroides distasonis ATCC 8503
  3ljy-assembly2_B  TM=2.620E-01  e=3.393E+00  Parabacteroides distasonis ATCC 8503

Solvent-accessible surface area (backbone atoms only — not comparable to full-atom values): 4383 Å² total; per-residue (Å²): 89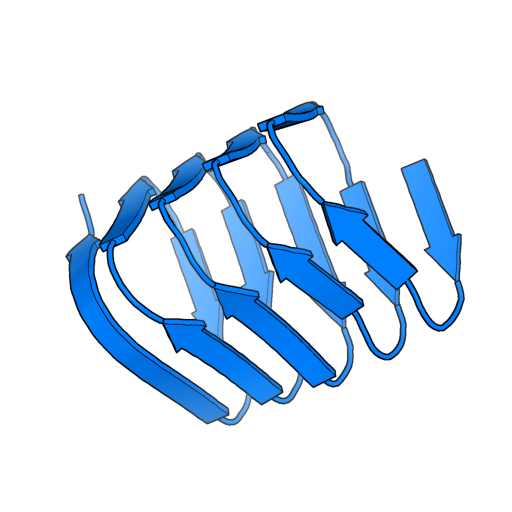,83,47,84,47,80,42,80,48,78,46,79,48,79,48,76,49,66,36,39,43,34,41,42,34,39,40,35,38,42,38,39,41,35,46,41,40,37,42,37,38,47,35,40,39,40,36,45,37,39,40,34,49,36,40,39,36,60,35,38,38,39,43,34,43,39,38,39,41,36,62,54,72,52,72,70,67,45,70,48,76,53,62,57,69,49,80,104

Foldseek 3Di:
DEDAEEEEAEEEEEDDDEEEAAEEYEYAYEYEYEAEYEYHYHYEYAYEYEYAAYYEAEEEYEYAAEYEYEHDYDYNYYYHYHYDYDYD

Mean predicted aligned error: 6.27 Å

Sequence (88 aa):
MFVTGECSLTGECSLTGDCSLTGDCLLTGECSLTEKCSLTGECSLTGECSLTEECSLTEECSLTRECSLTGECSPKRECLLTGECSLT

Radius of gyration: 11.39 Å; Cα contacts (8 Å, |Δi|>4): 239; chains: 1; bounding box: 27×25×22 Å

Organism: Nematostella vectensis (NCBI:txid45351)

Secondary structure (DSSP, 8-state):
-EEES-EEEES-EEEESSEEEES-EEEES-EEEEEEEEEESEEEEEEEEEEEEEEEE-SEEEEEEEEEEEEEEEESSEEEEEEEEEE-

InterPro domains:
  IPR009745 Cysteine-rich, acidic integral membrane [PF07016] (3-19)
  IPR009745 Cysteine-rich, acidic integral membrane [PF07016] (22-43)
  IPR009745 Cysteine-rich, acidic integral membrane [PF07016] (57-73)